Protein AF-A0A0L0CQD7-F1 (afdb_monomer_lite)

Structure (mmCIF, N/CA/C/O backbone):
data_AF-A0A0L0CQD7-F1
#
_entry.id   AF-A0A0L0CQD7-F1
#
loop_
_atom_site.group_PDB
_atom_site.id
_atom_site.type_symbol
_atom_site.label_atom_id
_atom_site.label_alt_id
_atom_site.label_comp_id
_atom_site.label_asym_id
_atom_site.label_entity_id
_atom_site.label_seq_id
_atom_site.pdbx_PDB_ins_code
_atom_site.Cartn_x
_atom_site.Cartn_y
_atom_site.Cartn_z
_atom_site.occupancy
_atom_site.B_iso_or_equiv
_atom_site.auth_seq_id
_atom_site.auth_comp_id
_atom_site.auth_asym_id
_atom_site.auth_atom_id
_atom_site.pdbx_PDB_model_num
ATOM 1 N N . MET A 1 1 ? -3.013 6.367 20.145 1.00 70.62 1 MET A N 1
ATOM 2 C CA . MET A 1 1 ? -1.860 6.739 19.292 1.00 70.62 1 MET A CA 1
ATOM 3 C C . MET A 1 1 ? -1.890 5.787 18.117 1.00 70.62 1 MET A C 1
ATOM 5 O O . MET A 1 1 ? -1.963 4.595 18.371 1.00 70.62 1 MET A O 1
ATOM 9 N N . LEU A 1 2 ? -1.893 6.280 16.877 1.00 79.19 2 LEU A N 1
ATOM 10 C CA . LEU A 1 2 ? -1.904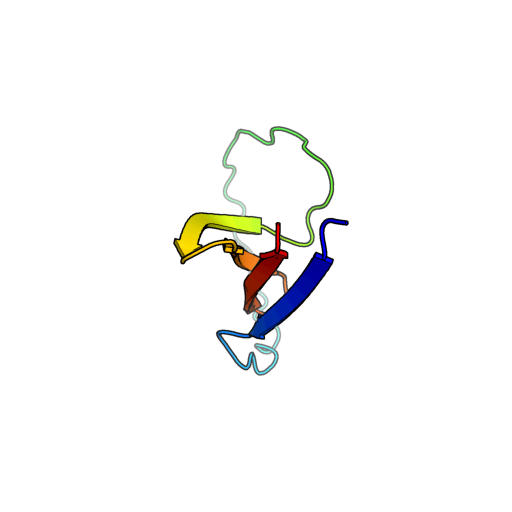 5.390 15.713 1.00 79.19 2 LEU A CA 1
ATOM 11 C C . LEU A 1 2 ? -0.554 4.672 15.605 1.00 79.19 2 LEU A C 1
ATOM 13 O O . LEU A 1 2 ? 0.488 5.329 15.637 1.00 79.19 2 LEU A O 1
ATOM 17 N N . SER A 1 3 ? -0.565 3.347 15.480 1.00 89.88 3 SER A N 1
ATOM 18 C CA . SER A 1 3 ? 0.648 2.547 15.258 1.00 89.88 3 SER A CA 1
ATOM 19 C C . SER A 1 3 ? 0.777 2.173 13.783 1.00 89.88 3 SER A C 1
ATOM 21 O O . SER A 1 3 ? -0.220 1.809 13.161 1.00 89.88 3 SER A O 1
ATOM 23 N N . TYR A 1 4 ? 1.998 2.246 13.242 1.00 94.88 4 TYR A N 1
ATOM 24 C CA . TYR A 1 4 ? 2.304 1.976 11.834 1.00 94.88 4 TYR A CA 1
ATOM 25 C C . TYR A 1 4 ? 3.360 0.874 11.703 1.00 94.88 4 TYR A C 1
ATOM 27 O O . TYR A 1 4 ? 4.449 1.012 12.257 1.00 94.88 4 TYR A O 1
ATOM 35 N N . ASN A 1 5 ? 3.068 -0.174 10.928 1.00 94.69 5 ASN A N 1
ATOM 36 C CA . ASN A 1 5 ? 4.039 -1.203 10.537 1.00 94.69 5 ASN A CA 1
ATOM 37 C C . ASN A 1 5 ? 4.152 -1.281 9.010 1.00 94.69 5 ASN A C 1
ATOM 39 O O . ASN A 1 5 ? 3.156 -1.139 8.300 1.00 94.69 5 ASN A O 1
ATOM 43 N N . PHE A 1 6 ? 5.363 -1.531 8.507 1.00 95.44 6 PHE A N 1
ATOM 4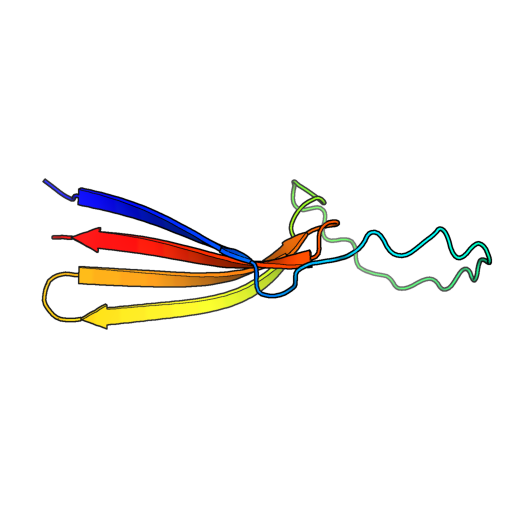4 C CA . PHE A 1 6 ? 5.630 -1.677 7.076 1.00 95.44 6 PHE A CA 1
ATOM 45 C C . PHE A 1 6 ? 6.266 -3.028 6.771 1.00 95.44 6 PHE A C 1
ATOM 47 O O . PHE A 1 6 ? 7.247 -3.418 7.402 1.00 95.44 6 PHE A O 1
ATOM 54 N N . TYR A 1 7 ? 5.744 -3.693 5.746 1.00 95.25 7 TYR A N 1
ATOM 55 C CA . TYR A 1 7 ? 6.259 -4.958 5.235 1.00 95.25 7 TYR A CA 1
ATOM 56 C C . TYR A 1 7 ? 6.483 -4.857 3.729 1.00 95.25 7 TYR A C 1
ATOM 58 O O . TYR A 1 7 ? 5.727 -4.190 3.020 1.00 95.25 7 TYR A O 1
ATOM 66 N N . VAL A 1 8 ? 7.527 -5.516 3.232 1.00 93.75 8 VAL A N 1
ATOM 67 C CA . VAL A 1 8 ? 7.836 -5.583 1.800 1.00 93.75 8 VAL A CA 1
ATOM 68 C C . VAL A 1 8 ? 8.052 -7.040 1.415 1.00 93.75 8 VAL A C 1
ATOM 70 O O . VAL A 1 8 ? 8.932 -7.702 1.961 1.00 93.75 8 VAL A O 1
ATOM 73 N N . PHE A 1 9 ? 7.261 -7.524 0.462 1.00 92.75 9 PHE A N 1
ATOM 74 C CA . PHE A 1 9 ? 7.317 -8.889 -0.053 1.00 92.75 9 PHE A CA 1
ATOM 75 C C . PHE A 1 9 ? 7.744 -8.865 -1.516 1.00 92.75 9 PHE A C 1
ATOM 77 O O . PHE A 1 9 ? 7.053 -8.287 -2.348 1.00 92.75 9 PHE A O 1
ATOM 84 N N . PHE A 1 10 ? 8.860 -9.497 -1.861 1.00 90.94 10 PHE A N 1
ATOM 85 C CA . PHE A 1 10 ? 9.268 -9.631 -3.260 1.00 90.94 10 PHE A CA 1
ATOM 86 C C . PHE A 1 10 ? 8.475 -10.764 -3.925 1.00 90.94 10 PHE A C 1
ATOM 88 O O . PHE A 1 10 ? 8.412 -11.865 -3.387 1.00 90.94 10 PHE A O 1
ATOM 95 N N . LEU A 1 11 ? 7.854 -10.482 -5.074 1.00 83.81 11 LEU A N 1
ATOM 96 C CA . LEU A 1 11 ? 7.017 -11.435 -5.816 1.00 83.81 11 LEU A CA 1
ATOM 97 C C . LEU A 1 11 ? 7.829 -12.315 -6.775 1.00 83.81 11 LEU A C 1
ATOM 99 O O . LEU A 1 11 ? 7.403 -13.414 -7.110 1.00 83.81 11 LEU A O 1
ATOM 103 N N . GLU A 1 12 ? 8.999 -11.840 -7.203 1.00 68.06 12 GLU A N 1
ATO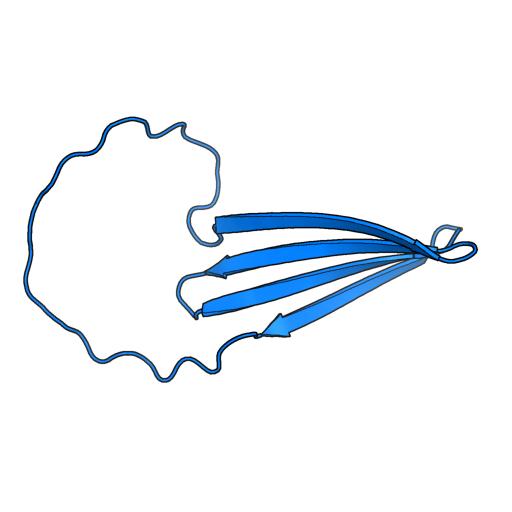M 104 C CA . GLU A 1 12 ? 9.943 -12.574 -8.047 1.00 68.06 12 GLU A CA 1
ATOM 105 C C . GLU A 1 12 ? 11.346 -12.504 -7.433 1.00 68.06 12 GLU A C 1
ATOM 107 O O . GLU A 1 12 ? 11.842 -11.415 -7.132 1.00 68.06 12 GLU A O 1
ATOM 112 N N . TYR A 1 13 ? 12.026 -13.648 -7.300 1.00 59.84 13 TYR A N 1
ATOM 113 C CA . TYR A 1 13 ? 13.484 -13.663 -7.182 1.00 59.84 13 TYR A CA 1
ATOM 114 C C . TYR A 1 13 ? 14.055 -13.459 -8.587 1.00 59.84 13 TYR A C 1
ATOM 116 O O . TYR A 1 13 ? 14.160 -14.406 -9.365 1.00 59.84 13 TYR A O 1
ATOM 124 N N . ASN A 1 14 ? 14.373 -12.217 -8.952 1.00 55.59 14 ASN A N 1
ATOM 125 C CA . ASN A 1 14 ? 15.022 -11.971 -10.234 1.00 55.59 14 ASN A CA 1
ATOM 126 C C . ASN A 1 14 ? 16.494 -12.366 -10.146 1.00 55.59 14 ASN A C 1
ATOM 128 O O . ASN A 1 14 ? 17.312 -11.636 -9.583 1.00 55.59 14 ASN A O 1
ATOM 132 N N . ALA A 1 15 ? 16.836 -13.500 -10.759 1.00 56.12 15 ALA A N 1
ATOM 133 C CA . ALA A 1 15 ? 18.180 -13.670 -11.286 1.00 56.12 15 ALA A CA 1
ATOM 134 C C . ALA A 1 15 ? 18.441 -12.498 -12.254 1.00 56.12 15 ALA A C 1
ATOM 136 O O . ALA A 1 15 ? 17.551 -12.183 -13.054 1.00 56.12 15 ALA A O 1
ATOM 137 N N . PRO A 1 16 ? 19.592 -11.805 -12.170 1.00 53.56 16 PRO A N 1
ATOM 138 C CA . PRO A 1 16 ? 19.898 -10.721 -13.092 1.00 53.56 16 PRO A CA 1
ATOM 139 C C . PRO A 1 16 ? 19.804 -11.278 -14.511 1.00 53.56 16 PRO A C 1
ATOM 141 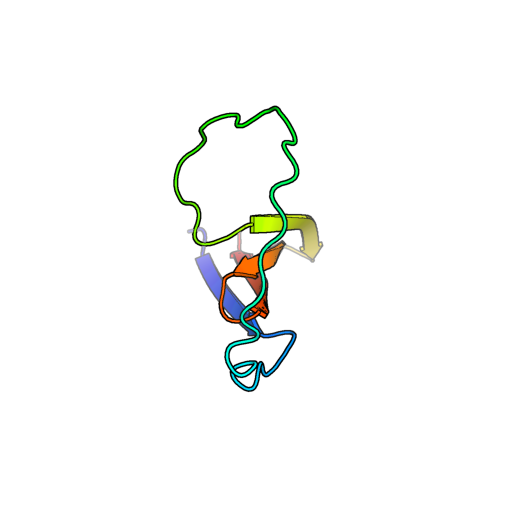O O . PRO A 1 16 ? 20.561 -12.172 -14.878 1.00 53.56 16 PRO A O 1
ATOM 144 N N . ARG A 1 17 ? 18.823 -10.808 -15.293 1.00 61.25 17 ARG A N 1
ATOM 145 C CA . ARG A 1 17 ? 18.727 -11.198 -16.697 1.00 61.25 17 ARG A CA 1
ATOM 146 C C . ARG A 1 17 ? 19.912 -10.576 -17.404 1.00 61.25 17 ARG A C 1
ATOM 148 O O . ARG A 1 17 ? 20.003 -9.359 -17.547 1.00 61.25 17 ARG A O 1
ATOM 155 N N . ASN A 1 18 ? 20.841 -11.446 -17.749 1.00 56.53 18 ASN A N 1
ATOM 156 C CA . ASN A 1 18 ? 22.029 -11.162 -18.522 1.00 56.53 18 ASN A CA 1
ATOM 157 C C . ASN A 1 18 ? 21.657 -10.263 -19.710 1.00 56.53 18 ASN A C 1
ATOM 159 O O . ASN A 1 18 ? 20.771 -10.590 -20.491 1.00 56.53 18 ASN A O 1
ATOM 163 N N . MET A 1 19 ? 22.332 -9.120 -19.752 1.00 56.44 19 MET A N 1
ATOM 164 C CA . MET A 1 19 ? 22.477 -8.133 -20.819 1.00 56.44 19 MET A CA 1
ATOM 165 C C . MET A 1 19 ? 22.064 -8.632 -22.222 1.00 56.44 19 MET A C 1
ATOM 167 O O . MET A 1 19 ? 22.897 -9.126 -22.975 1.00 56.44 19 MET A O 1
ATOM 171 N N . GLU A 1 20 ? 20.793 -8.478 -22.598 1.00 54.66 20 GLU A N 1
ATOM 172 C CA . GLU A 1 20 ? 20.365 -8.651 -23.990 1.00 54.66 20 GLU A CA 1
ATOM 173 C C . GLU A 1 20 ? 20.498 -7.297 -24.697 1.00 54.66 20 GLU A C 1
ATOM 175 O O . GLU A 1 20 ? 19.685 -6.386 -24.540 1.00 54.66 20 GLU A O 1
ATOM 180 N N . VAL A 1 21 ? 21.619 -7.134 -25.401 1.00 56.47 21 VAL A N 1
ATOM 181 C CA . VAL A 1 21 ? 21.877 -6.010 -26.301 1.00 56.47 21 VAL A CA 1
ATOM 182 C C . VAL A 1 21 ? 21.182 -6.297 -27.629 1.00 56.47 21 VAL A C 1
ATOM 184 O O . VAL A 1 21 ? 21.636 -7.171 -28.357 1.00 56.47 21 VAL A O 1
ATOM 187 N N . ALA A 1 22 ? 20.146 -5.532 -27.968 1.00 45.22 22 ALA A N 1
ATOM 188 C CA . ALA A 1 22 ? 19.862 -5.072 -29.332 1.00 45.22 22 ALA A CA 1
ATOM 189 C C . ALA A 1 22 ? 18.671 -4.108 -29.305 1.00 45.22 22 ALA A C 1
ATOM 191 O O . ALA A 1 22 ? 17.624 -4.399 -28.734 1.00 45.22 22 ALA A O 1
ATOM 192 N N . GLY A 1 23 ? 18.867 -2.925 -29.885 1.00 53.09 23 GLY A N 1
ATOM 193 C CA . GLY A 1 23 ? 17.890 -1.849 -29.862 1.00 53.09 23 GLY A CA 1
ATOM 194 C C . GLY A 1 23 ? 16.693 -2.065 -30.782 1.00 53.09 23 GLY A C 1
ATOM 195 O O . GLY A 1 23 ? 16.794 -2.692 -31.828 1.00 53.09 23 GLY A O 1
ATOM 196 N N . HIS A 1 24 ? 15.594 -1.413 -30.418 1.00 49.34 24 HIS A N 1
ATOM 197 C CA . HIS A 1 24 ? 14.658 -0.822 -31.362 1.00 49.34 24 HIS A CA 1
ATOM 198 C C . HIS A 1 24 ? 14.080 0.452 -30.739 1.00 49.34 24 HIS A C 1
ATOM 200 O O . HIS A 1 24 ? 13.569 0.443 -29.621 1.00 49.34 24 HIS A O 1
ATOM 206 N N . ASN A 1 25 ? 14.227 1.561 -31.467 1.00 55.53 25 ASN A N 1
ATOM 207 C CA . ASN A 1 25 ? 13.600 2.838 -31.161 1.00 55.53 25 ASN A CA 1
ATOM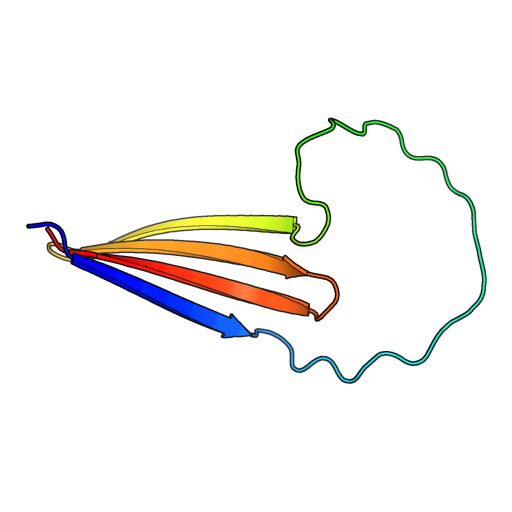 208 C C . ASN A 1 25 ? 12.138 2.769 -31.607 1.00 55.53 25 ASN A C 1
ATOM 210 O O . ASN A 1 25 ? 11.875 2.847 -32.804 1.00 55.53 25 ASN A O 1
ATOM 214 N N . GLU A 1 26 ? 11.203 2.704 -30.664 1.00 47.41 26 GLU A N 1
ATOM 215 C CA . GLU A 1 26 ? 9.805 3.044 -30.924 1.00 47.41 26 GLU A CA 1
ATOM 216 C C . GLU A 1 26 ? 9.322 4.073 -29.905 1.00 47.41 26 GLU A C 1
ATOM 218 O O . GLU A 1 26 ? 9.296 3.874 -28.691 1.00 47.41 26 GLU A O 1
ATOM 223 N N . PHE A 1 27 ? 9.007 5.237 -30.459 1.00 51.00 27 PHE A N 1
ATOM 224 C CA . PHE A 1 27 ? 8.428 6.392 -29.809 1.00 51.00 27 PHE A CA 1
ATOM 225 C C . PHE A 1 27 ? 7.018 6.051 -29.319 1.00 51.00 27 PHE A C 1
ATOM 227 O O . PHE A 1 27 ? 6.127 5.794 -30.126 1.00 51.00 27 PHE A O 1
ATOM 234 N N . HIS A 1 28 ? 6.791 6.124 -28.005 1.00 45.06 28 HIS A N 1
ATOM 235 C CA . HIS A 1 28 ? 5.450 6.342 -27.483 1.00 45.06 28 HIS A CA 1
ATOM 236 C C . HIS A 1 28 ? 5.436 7.518 -26.507 1.00 45.06 28 HIS A C 1
ATOM 238 O O . HIS A 1 28 ? 6.119 7.550 -25.482 1.00 45.06 28 HIS A O 1
ATOM 244 N N . SER A 1 29 ? 4.657 8.509 -26.925 1.00 46.25 29 SER A N 1
ATOM 245 C CA . SER A 1 29 ? 4.318 9.758 -26.269 1.00 46.25 29 SER A CA 1
ATOM 246 C C . SER A 1 29 ? 3.757 9.586 -24.855 1.00 46.25 29 SER A C 1
ATOM 248 O O . SER A 1 29 ? 3.237 8.540 -24.488 1.00 46.25 29 SER A O 1
ATOM 250 N N . SER A 1 30 ? 3.774 10.712 -24.133 1.00 42.94 30 SER A N 1
ATOM 251 C CA . SER A 1 30 ? 3.173 10.985 -22.819 1.00 42.94 30 SER A CA 1
ATOM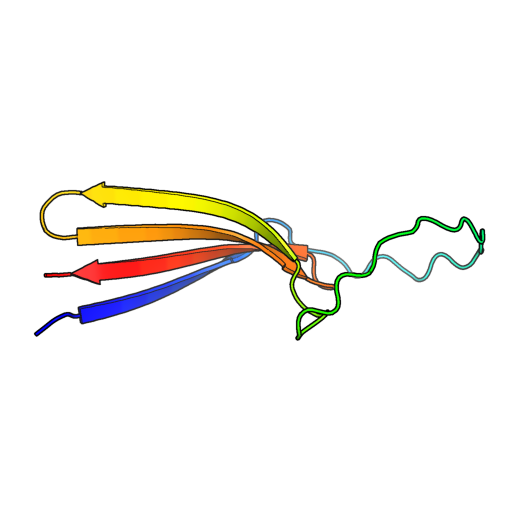 252 C C . SER A 1 30 ? 4.036 10.683 -21.588 1.00 42.94 30 SER A C 1
ATOM 254 O O . SER A 1 30 ? 3.647 9.935 -20.694 1.00 42.94 30 SER A O 1
ATOM 256 N N . VAL A 1 31 ? 5.175 11.371 -21.468 1.00 43.84 31 VAL A N 1
ATOM 257 C CA . VAL A 1 31 ? 5.836 11.540 -20.167 1.00 43.84 31 VAL A CA 1
ATOM 258 C C . VAL A 1 31 ? 5.138 12.676 -19.420 1.00 43.84 31 VAL A C 1
ATOM 260 O O . VAL A 1 31 ? 5.518 13.842 -19.512 1.00 43.84 31 VAL A O 1
ATOM 263 N N . LYS A 1 32 ? 4.104 12.332 -18.645 1.00 45.16 32 LYS A N 1
ATOM 264 C CA . LYS A 1 32 ? 3.805 13.108 -17.440 1.00 45.16 32 LYS A CA 1
ATOM 265 C C . LYS A 1 32 ? 4.998 12.918 -16.508 1.00 45.16 32 LYS A C 1
ATOM 267 O O . LYS A 1 32 ? 5.187 11.852 -15.932 1.00 45.16 32 LYS A O 1
ATOM 272 N N . ALA A 1 33 ? 5.828 13.948 -16.414 1.00 47.62 33 ALA A N 1
ATOM 273 C CA . ALA A 1 33 ? 6.904 14.031 -15.447 1.00 47.62 33 ALA A CA 1
ATOM 274 C C . ALA A 1 33 ? 6.309 14.033 -14.035 1.00 47.62 33 ALA A C 1
ATOM 276 O O . ALA A 1 33 ? 5.814 15.066 -13.598 1.00 47.62 33 ALA A O 1
ATOM 277 N N . HIS A 1 34 ? 6.335 12.897 -13.337 1.00 40.66 34 HIS A N 1
ATOM 278 C CA . HIS A 1 34 ? 6.215 12.823 -11.880 1.00 40.66 34 HIS A CA 1
ATOM 279 C C . HIS A 1 34 ? 7.397 12.002 -11.339 1.00 40.66 34 HIS A C 1
ATOM 281 O O . HIS A 1 34 ? 7.830 11.016 -11.929 1.00 40.66 34 HIS A O 1
ATOM 287 N N . GLN A 1 35 ? 7.982 12.530 -10.272 1.00 41.59 35 GLN A N 1
ATOM 288 C CA . GLN A 1 35 ? 9.291 12.226 -9.701 1.00 41.59 35 GLN A CA 1
ATOM 289 C C . GLN A 1 35 ? 9.508 10.740 -9.354 1.00 41.59 35 GLN A C 1
ATOM 291 O O . GLN A 1 35 ? 8.655 10.117 -8.735 1.00 41.59 35 GLN A O 1
ATOM 296 N N . GLY A 1 36 ? 10.703 10.214 -9.661 1.00 45.38 36 GLY A N 1
ATOM 297 C CA . GLY A 1 36 ? 11.218 8.964 -9.080 1.00 45.38 36 GLY A CA 1
ATOM 298 C C . GLY A 1 36 ? 11.076 7.709 -9.948 1.00 45.38 36 GLY A C 1
ATOM 299 O O . GLY A 1 36 ? 10.452 6.742 -9.532 1.00 45.38 36 GLY A O 1
ATOM 300 N N . GLN A 1 37 ? 11.709 7.676 -11.127 1.00 51.84 37 GLN A N 1
ATOM 301 C CA . GLN A 1 37 ? 11.685 6.557 -12.096 1.00 51.84 37 GLN A CA 1
ATOM 302 C C . GLN A 1 37 ? 12.308 5.214 -11.627 1.00 51.84 37 GLN A C 1
ATOM 304 O O . GLN A 1 37 ? 12.737 4.402 -12.450 1.00 51.84 37 GLN A O 1
ATOM 309 N N . THR A 1 38 ? 12.390 4.943 -10.326 1.00 72.19 38 THR A N 1
ATOM 310 C CA . THR A 1 38 ? 12.900 3.660 -9.816 1.00 72.19 38 THR A CA 1
ATOM 311 C C . THR A 1 38 ? 11.775 2.662 -9.536 1.00 72.19 38 THR A C 1
ATOM 313 O O . THR A 1 38 ? 12.036 1.462 -9.550 1.00 72.19 38 THR A O 1
ATOM 316 N N . GLU A 1 39 ? 10.538 3.125 -9.320 1.00 84.44 39 GLU A N 1
ATOM 317 C CA . GLU A 1 39 ? 9.416 2.303 -8.849 1.00 84.44 39 GLU A CA 1
ATOM 318 C C . GLU A 1 39 ? 8.107 2.677 -9.566 1.00 84.44 39 GLU A C 1
ATOM 320 O O . GLU A 1 39 ? 7.616 3.795 -9.441 1.00 84.44 39 GLU A O 1
ATOM 325 N N . GLN A 1 40 ? 7.544 1.738 -10.326 1.00 91.00 40 GLN A N 1
ATOM 326 C CA . GLN A 1 40 ? 6.234 1.843 -10.964 1.00 91.00 40 GLN A CA 1
ATOM 327 C C . GLN A 1 40 ? 5.166 1.238 -10.047 1.00 91.00 40 GLN A C 1
ATOM 329 O O . GLN A 1 40 ? 5.284 0.082 -9.637 1.00 91.00 40 GLN A O 1
ATOM 334 N N . GLU A 1 41 ? 4.107 1.990 -9.757 1.00 92.75 41 GLU A N 1
ATOM 335 C CA . GLU A 1 41 ? 2.920 1.467 -9.075 1.00 92.75 41 GLU A CA 1
ATOM 336 C C . GLU A 1 41 ? 2.027 0.728 -10.080 1.00 92.75 41 GLU A C 1
ATOM 338 O O . GLU A 1 41 ? 1.684 1.271 -11.131 1.00 92.75 41 GLU A O 1
ATOM 343 N N . LEU A 1 42 ? 1.691 -0.529 -9.781 1.00 93.31 42 LEU A N 1
ATOM 344 C CA . LEU A 1 42 ? 0.882 -1.389 -10.648 1.00 93.31 42 LEU A CA 1
ATOM 345 C C . LEU A 1 42 ? -0.569 -1.470 -10.170 1.00 93.31 42 LEU A C 1
ATOM 347 O O . LEU A 1 42 ? -1.489 -1.457 -10.984 1.00 93.31 42 LEU A O 1
ATOM 351 N N . ALA A 1 43 ? -0.777 -1.580 -8.859 1.00 94.62 43 ALA A N 1
ATOM 352 C CA . ALA A 1 43 ? -2.103 -1.625 -8.260 1.00 94.62 43 ALA A CA 1
ATOM 353 C C . ALA A 1 43 ? -2.042 -1.280 -6.774 1.00 94.62 43 ALA A C 1
ATOM 355 O O . ALA A 1 43 ? -1.083 -1.642 -6.096 1.00 94.62 43 ALA A O 1
ATOM 356 N N . THR A 1 44 ? -3.123 -0.692 -6.269 1.00 96.81 44 THR A N 1
ATOM 357 C CA . THR A 1 44 ? -3.275 -0.345 -4.854 1.00 96.81 44 THR A CA 1
ATOM 358 C C . THR A 1 44 ? -4.638 -0.805 -4.348 1.00 96.81 44 THR A C 1
ATOM 360 O O . THR A 1 44 ? -5.667 -0.613 -5.009 1.00 96.81 44 THR A O 1
ATOM 363 N N . LYS A 1 45 ? -4.664 -1.428 -3.167 1.00 97.50 45 LYS A N 1
ATOM 364 C CA . LYS A 1 45 ? -5.895 -1.799 -2.455 1.00 97.50 45 LYS A CA 1
ATOM 365 C C . LYS A 1 45 ? -5.792 -1.474 -0.973 1.00 97.50 45 LYS A C 1
ATOM 367 O O . LYS A 1 45 ? -4.735 -1.590 -0.367 1.00 97.50 45 LYS A O 1
ATOM 372 N N . MET A 1 46 ? -6.932 -1.114 -0.392 1.00 97.50 46 MET A N 1
ATOM 373 C CA . MET A 1 46 ? -7.089 -0.949 1.047 1.00 97.50 46 MET A CA 1
ATOM 374 C C . MET A 1 46 ? -8.041 -2.021 1.567 1.00 97.50 46 MET A C 1
ATOM 376 O O . MET A 1 46 ? -9.115 -2.228 0.998 1.00 97.50 46 MET A O 1
ATOM 380 N N . LEU A 1 47 ? -7.631 -2.692 2.637 1.00 96.88 47 LEU A N 1
ATOM 381 C CA . LEU A 1 47 ? -8.446 -3.633 3.390 1.00 96.88 47 LEU A CA 1
ATOM 382 C C . LEU A 1 47 ? -8.603 -3.111 4.814 1.00 96.88 47 LEU A C 1
ATOM 384 O O . LEU A 1 47 ? -7.626 -2.721 5.451 1.00 96.88 47 LEU A O 1
ATOM 388 N N . GLN A 1 48 ? -9.825 -3.136 5.330 1.00 96.75 48 GLN A N 1
ATOM 389 C CA . GLN A 1 48 ? -10.091 -2.834 6.730 1.00 96.75 48 GLN A CA 1
ATOM 390 C C . GLN A 1 48 ? -10.484 -4.121 7.447 1.00 96.75 48 GLN A C 1
ATOM 392 O O . GLN A 1 48 ? -11.417 -4.806 7.030 1.00 96.75 48 GLN A O 1
ATOM 397 N N . ILE A 1 49 ? -9.767 -4.445 8.521 1.00 95.88 49 ILE A N 1
ATOM 398 C CA . ILE A 1 49 ? -10.015 -5.627 9.349 1.00 95.88 49 ILE A CA 1
ATOM 399 C C . ILE A 1 49 ? -9.994 -5.171 10.805 1.00 95.88 49 ILE A C 1
ATOM 401 O O . ILE A 1 49 ? -8.967 -4.703 11.291 1.00 95.88 49 ILE A O 1
ATOM 405 N N . GLN A 1 50 ? -11.125 -5.307 11.503 1.00 95.19 50 GLN A N 1
ATOM 406 C CA . GLN A 1 50 ? -11.298 -4.806 12.875 1.00 95.19 50 GLN A CA 1
ATOM 407 C C . GLN A 1 50 ? -10.898 -3.316 12.987 1.00 95.19 50 GLN A C 1
ATOM 409 O O . GLN A 1 50 ? -11.336 -2.495 12.181 1.00 95.19 50 GLN A O 1
ATOM 414 N N . SER A 1 51 ? -10.043 -2.981 13.958 1.00 94.81 51 SER A N 1
ATOM 415 C CA . SER A 1 51 ? -9.465 -1.651 14.184 1.00 94.81 51 SER A CA 1
ATOM 416 C C . SER A 1 51 ? -8.141 -1.449 13.436 1.00 94.81 51 SER A C 1
ATOM 418 O O . SER A 1 51 ? -7.280 -0.698 13.893 1.00 94.81 51 SER A O 1
ATOM 420 N N . LYS A 1 52 ? -7.943 -2.140 12.305 1.00 96.25 52 LYS A N 1
ATOM 421 C CA . LYS A 1 52 ? -6.749 -2.008 11.465 1.00 96.25 52 LYS A CA 1
ATOM 422 C C . LYS A 1 52 ? -7.100 -1.714 10.011 1.00 96.25 52 LYS A C 1
ATOM 424 O O . LYS A 1 52 ? -8.071 -2.244 9.467 1.00 96.25 52 LYS A O 1
ATOM 429 N N . ARG A 1 53 ? -6.275 -0.892 9.363 1.00 97.06 53 ARG A N 1
ATOM 430 C CA . ARG A 1 53 ? -6.269 -0.687 7.908 1.00 97.06 53 ARG A CA 1
ATOM 431 C C . ARG A 1 53 ? -4.961 -1.195 7.322 1.00 97.06 53 ARG A C 1
ATOM 433 O O . ARG A 1 53 ? -3.891 -0.861 7.821 1.00 97.06 53 ARG A O 1
ATOM 440 N N . PHE A 1 54 ? -5.070 -1.964 6.250 1.00 97.81 54 PHE A N 1
ATOM 441 C CA . PHE A 1 54 ? -3.959 -2.486 5.474 1.00 97.81 54 PHE A CA 1
ATOM 442 C C . PHE A 1 54 ? -3.989 -1.847 4.093 1.00 97.81 54 PHE A C 1
ATOM 444 O O . PHE A 1 54 ? -4.981 -1.970 3.377 1.00 97.81 54 PHE A O 1
ATOM 451 N N . TYR A 1 55 ? -2.907 -1.180 3.719 1.00 97.81 55 TYR A N 1
ATOM 452 C CA . TYR A 1 55 ? -2.690 -0.669 2.370 1.00 97.81 55 TYR A CA 1
ATOM 453 C C . TYR A 1 55 ? -1.712 -1.604 1.676 1.00 97.81 55 TYR A C 1
ATOM 455 O O . TYR A 1 55 ? -0.620 -1.821 2.194 1.00 97.81 55 TYR A O 1
ATOM 463 N N . LEU A 1 56 ? -2.127 -2.198 0.561 1.00 97.75 56 LEU A N 1
ATOM 464 C CA . LEU A 1 56 ? -1.338 -3.135 -0.226 1.00 97.75 56 LEU A CA 1
ATOM 465 C C . LEU A 1 56 ? -1.060 -2.507 -1.587 1.00 97.75 56 LEU A C 1
ATOM 467 O O . LEU A 1 56 ? -1.978 -2.365 -2.399 1.00 97.75 56 LEU A O 1
ATOM 471 N N . ASP A 1 57 ? 0.206 -2.199 -1.835 1.00 96.88 57 ASP A N 1
ATOM 472 C CA . ASP A 1 57 ? 0.667 -1.630 -3.093 1.00 96.88 57 ASP A CA 1
ATOM 473 C C . ASP A 1 57 ? 1.494 -2.682 -3.833 1.00 96.88 57 ASP A C 1
ATOM 475 O O . ASP A 1 57 ? 2.559 -3.091 -3.363 1.00 96.88 57 ASP A O 1
ATOM 479 N N . VAL A 1 58 ? 1.028 -3.114 -5.001 1.00 95.19 58 VAL A N 1
ATOM 480 C CA . VAL A 1 58 ? 1.819 -3.921 -5.932 1.00 95.19 58 VAL A CA 1
ATOM 481 C C . VAL A 1 58 ? 2.638 -2.971 -6.786 1.00 95.19 58 VAL A C 1
ATOM 483 O O . VAL A 1 58 ? 2.094 -2.091 -7.455 1.00 95.19 58 VAL A O 1
ATOM 486 N N . LYS A 1 59 ? 3.953 -3.156 -6.776 1.00 94.81 59 LYS A N 1
ATOM 487 C CA . LYS A 1 59 ? 4.899 -2.252 -7.419 1.00 94.81 59 LYS A CA 1
ATOM 488 C C . LYS A 1 59 ? 5.981 -3.017 -8.161 1.00 94.81 59 LYS A C 1
ATOM 490 O O . LYS A 1 59 ? 6.203 -4.204 -7.924 1.00 94.81 59 LYS A O 1
ATOM 495 N N . GLN A 1 60 ? 6.661 -2.334 -9.069 1.00 90.50 60 GLN A N 1
ATOM 496 C CA . GLN A 1 60 ? 7.749 -2.887 -9.862 1.00 90.50 60 GLN A CA 1
ATOM 497 C C . GLN A 1 60 ? 8.929 -1.927 -9.876 1.00 90.50 60 GLN A C 1
ATOM 499 O O . GLN A 1 60 ? 8.777 -0.748 -10.170 1.00 90.50 60 GLN A O 1
ATOM 504 N N . ASN A 1 61 ? 10.120 -2.436 -9.589 1.00 89.75 61 ASN A N 1
ATOM 505 C CA . ASN A 1 61 ? 11.370 -1.710 -9.775 1.00 89.75 61 ASN A CA 1
ATOM 506 C C . ASN A 1 61 ? 12.301 -2.491 -10.713 1.00 89.75 61 ASN A C 1
ATOM 508 O O . ASN A 1 61 ? 11.967 -3.579 -11.184 1.00 89.75 61 ASN A O 1
ATOM 512 N N . ARG A 1 62 ? 13.501 -1.955 -10.967 1.00 85.69 62 ARG A N 1
ATOM 513 C CA . ARG A 1 62 ? 14.514 -2.615 -11.816 1.00 85.69 62 ARG A CA 1
ATOM 514 C C . ARG A 1 62 ? 14.914 -4.022 -11.338 1.00 85.69 62 ARG A C 1
ATOM 516 O O . ARG A 1 62 ? 15.457 -4.785 -12.124 1.00 85.69 62 ARG A O 1
ATOM 523 N N . ARG A 1 63 ? 14.674 -4.360 -10.065 1.00 83.81 63 ARG A N 1
ATOM 524 C CA . ARG A 1 63 ? 14.968 -5.672 -9.464 1.00 83.81 63 ARG A CA 1
ATOM 525 C C . ARG A 1 63 ? 13.772 -6.626 -9.503 1.00 83.81 63 ARG A C 1
ATOM 527 O O . ARG A 1 63 ? 13.938 -7.780 -9.127 1.00 83.81 63 ARG A O 1
ATOM 534 N N . GLY A 1 64 ? 12.581 -6.179 -9.903 1.00 88.69 64 GLY A N 1
ATOM 535 C CA . GLY A 1 64 ? 11.389 -7.020 -9.970 1.00 88.69 64 GLY A CA 1
ATOM 536 C C . GLY A 1 64 ? 10.130 -6.426 -9.372 1.00 88.69 64 GLY A C 1
ATOM 537 O O . GLY A 1 64 ? 10.079 -5.262 -8.971 1.00 88.69 64 GLY A O 1
ATOM 538 N N . ARG A 1 65 ? 9.105 -7.277 -9.300 1.00 92.69 65 ARG A N 1
ATOM 539 C CA . ARG A 1 65 ? 7.828 -6.968 -8.659 1.00 92.69 65 ARG A CA 1
ATOM 540 C C . ARG A 1 65 ? 7.879 -7.253 -7.163 1.00 92.69 65 ARG A C 1
ATOM 542 O O . ARG A 1 65 ? 8.474 -8.235 -6.720 1.00 92.69 65 ARG A O 1
ATOM 549 N N . PHE A 1 66 ? 7.232 -6.402 -6.385 1.00 94.81 66 PHE A N 1
ATOM 550 C CA . PHE A 1 66 ? 7.096 -6.554 -4.943 1.00 94.81 66 PHE A CA 1
ATOM 551 C C . PHE A 1 66 ? 5.767 -5.964 -4.465 1.00 94.81 66 PHE A C 1
ATOM 553 O O . PHE A 1 66 ? 5.127 -5.185 -5.169 1.00 94.81 66 PHE A O 1
ATOM 560 N N . ILE A 1 67 ? 5.354 -6.346 -3.263 1.00 96.06 67 ILE A N 1
ATOM 561 C CA . ILE A 1 67 ? 4.198 -5.801 -2.562 1.00 96.06 67 ILE A CA 1
ATOM 562 C C . ILE A 1 67 ? 4.700 -5.036 -1.348 1.00 96.06 67 ILE A C 1
ATOM 564 O O . ILE A 1 67 ? 5.417 -5.595 -0.517 1.00 96.06 67 ILE A O 1
ATOM 568 N N . LYS A 1 68 ? 4.303 -3.772 -1.228 1.00 96.25 68 LYS A N 1
ATOM 569 C CA . LYS A 1 68 ? 4.449 -2.992 -0.002 1.00 96.25 68 LYS A CA 1
ATOM 570 C C . LYS A 1 68 ? 3.140 -3.063 0.773 1.00 96.25 68 LYS A C 1
ATOM 572 O O . LYS A 1 68 ? 2.084 -2.782 0.218 1.00 96.25 68 LYS A O 1
ATOM 577 N N . VAL A 1 69 ? 3.211 -3.437 2.044 1.00 97.19 69 VAL A N 1
ATOM 578 C CA . VAL A 1 69 ? 2.061 -3.472 2.948 1.00 97.19 69 VAL A CA 1
ATOM 579 C C . VAL A 1 69 ? 2.286 -2.467 4.067 1.00 97.19 69 VAL A C 1
ATOM 581 O O . VAL A 1 69 ? 3.300 -2.539 4.760 1.00 97.19 69 VAL A O 1
ATOM 584 N N . ALA A 1 70 ? 1.351 -1.537 4.248 1.00 97.19 70 ALA A N 1
ATOM 585 C CA . ALA A 1 70 ? 1.300 -0.657 5.409 1.00 97.19 70 ALA A CA 1
ATOM 586 C C . ALA A 1 70 ? 0.127 -1.061 6.303 1.00 97.19 70 ALA A C 1
ATOM 588 O O . ALA A 1 70 ? -1.019 -1.072 5.858 1.00 97.19 70 ALA A O 1
ATOM 589 N N . GLU A 1 71 ? 0.415 -1.377 7.557 1.00 97.25 71 GLU A N 1
ATOM 590 C CA . GLU A 1 71 ? -0.579 -1.649 8.588 1.00 97.25 71 GLU A CA 1
ATOM 591 C C . GLU A 1 71 ? -0.717 -0.424 9.488 1.00 97.25 71 GLU A C 1
ATOM 593 O O . GLU A 1 71 ? 0.275 0.071 10.024 1.00 97.25 71 GLU A O 1
ATOM 598 N N . VAL A 1 72 ? -1.952 0.031 9.682 1.00 96.50 72 VAL A N 1
ATOM 599 C CA . VAL A 1 72 ? -2.306 1.142 10.567 1.00 96.50 72 VAL A CA 1
ATOM 600 C C . VAL A 1 72 ? -3.291 0.637 11.609 1.00 96.50 72 VAL A C 1
ATOM 602 O O . VAL A 1 72 ? -4.373 0.178 11.245 1.00 96.50 72 VAL A O 1
ATOM 605 N N . SER A 1 73 ? -2.926 0.723 12.887 1.00 94.50 73 SER A N 1
ATOM 606 C CA . SER A 1 73 ? -3.811 0.393 14.014 1.00 94.50 73 SER A CA 1
ATOM 607 C C . SER A 1 73 ? -4.352 1.669 14.659 1.00 94.50 73 SER A C 1
ATOM 609 O O . SER A 1 73 ? -3.578 2.608 14.878 1.00 94.50 73 SER A O 1
ATOM 611 N N . PHE A 1 74 ? -5.661 1.693 14.927 1.00 87.56 74 PHE A N 1
ATOM 612 C CA . PHE A 1 74 ? -6.378 2.814 15.551 1.00 87.56 74 PHE A CA 1
ATOM 613 C C . PHE A 1 74 ? -6.461 2.683 17.071 1.00 87.56 74 PHE A C 1
ATOM 615 O O . PHE A 1 74 ? -6.720 1.553 17.542 1.00 87.56 74 PHE A O 1
#

Foldseek 3Di:
DKDKDKDKFFPDQDDPPPDDDDDDDDDDDDPPDDDDQFKAWDDWDWDDDDQKIWIWTWMAGPRGIMIMIMIIGD

InterPro domains:
  IPR006628 Purine-rich element binding protein family [PF04845] (39-72)
  IPR006628 Purine-rich element binding protein family [PTHR12611] (30-72)
  IPR006628 Purine-rich element binding protein family [SM00712] (41-74)

pLDDT: mean 78.02, std 20.75, range [40.66, 97.81]

Sequence (74 aa):
MLSYNFYVFFLEYNAPRNMEVAGHNEFHSSVKAHQGQTEQELATKMLQIQSKRFYLDVKQNRRGRFIKVAEVSF

Organism: Lucilia cuprina (NCBI:txid7375)

Secondary structure (DSSP, 8-state):
--EEEEEEEES-----------------------S-TTEEEEEEEEEEETTEEEEEEEEEETTEEEEEEEEEE-

Radius of gyration: 17.1 Å; chains: 1; bounding box: 34×28×51 Å